Protein AF-A0A3D1QW42-F1 (afdb_monomer_lite)

Structure (mmCIF, N/CA/C/O backbone):
data_AF-A0A3D1QW42-F1
#
_entry.id   AF-A0A3D1QW42-F1
#
loop_
_atom_site.group_PDB
_atom_site.id
_atom_site.type_symbol
_atom_site.label_atom_id
_atom_site.label_alt_id
_atom_site.label_comp_id
_atom_site.label_asym_id
_atom_site.label_entity_id
_atom_site.label_seq_id
_atom_site.pdbx_PDB_ins_code
_atom_site.Cartn_x
_atom_site.Cartn_y
_atom_site.Cartn_z
_atom_site.occupancy
_atom_site.B_iso_or_equiv
_atom_site.auth_seq_id
_atom_site.auth_comp_id
_atom_site.auth_asym_id
_atom_site.auth_atom_id
_atom_site.pdbx_PDB_model_num
ATOM 1 N N . MET A 1 1 ? 11.376 -58.873 19.906 1.00 50.62 1 MET A N 1
ATOM 2 C CA . MET A 1 1 ? 9.939 -58.857 19.554 1.00 50.62 1 MET A CA 1
ATOM 3 C C . MET A 1 1 ? 9.808 -59.113 18.056 1.00 50.62 1 MET A C 1
ATOM 5 O O . MET A 1 1 ? 10.245 -58.287 17.266 1.00 50.62 1 MET A O 1
ATOM 9 N N . LYS A 1 2 ? 9.341 -60.305 17.655 1.00 54.34 2 LYS A N 1
ATOM 10 C CA . LYS A 1 2 ? 9.127 -60.665 16.241 1.00 54.34 2 LYS A CA 1
ATOM 11 C C . LYS A 1 2 ? 7.813 -60.028 15.786 1.00 54.34 2 LYS A C 1
ATOM 13 O O . LYS A 1 2 ? 6.767 -60.356 16.330 1.00 54.34 2 LYS A O 1
ATOM 18 N N . ASN A 1 3 ? 7.885 -59.105 14.828 1.00 58.62 3 ASN A N 1
ATOM 19 C CA . ASN A 1 3 ? 6.705 -58.445 14.271 1.00 58.62 3 ASN A CA 1
ATOM 20 C C . ASN A 1 3 ? 5.789 -59.489 13.602 1.00 58.62 3 ASN A C 1
ATOM 22 O O . ASN A 1 3 ? 6.273 -60.182 12.701 1.00 58.62 3 ASN A O 1
ATOM 26 N N . PRO A 1 4 ? 4.506 -59.610 13.995 1.00 63.72 4 PRO A N 1
ATOM 27 C CA . PRO A 1 4 ? 3.599 -60.583 13.398 1.00 63.72 4 PRO A CA 1
ATOM 28 C C . PRO A 1 4 ? 3.429 -60.332 11.882 1.00 63.72 4 PRO A C 1
ATOM 30 O O . PRO A 1 4 ? 3.390 -59.173 11.441 1.00 63.72 4 PRO A O 1
ATOM 33 N N . PRO A 1 5 ? 3.382 -61.400 11.057 1.00 61.62 5 PRO A N 1
ATOM 34 C CA . PRO A 1 5 ? 3.431 -61.331 9.589 1.00 61.62 5 PRO A CA 1
ATOM 35 C C . PRO A 1 5 ? 2.201 -60.668 8.948 1.00 61.62 5 PRO A C 1
ATOM 37 O O . PRO A 1 5 ? 2.247 -60.292 7.777 1.00 61.62 5 PRO A O 1
ATOM 40 N N . GLU A 1 6 ? 1.143 -60.456 9.725 1.00 65.12 6 GLU A N 1
ATOM 41 C CA . GLU A 1 6 ? -0.164 -59.947 9.296 1.00 65.12 6 GLU A CA 1
ATOM 42 C C . GLU A 1 6 ? -0.144 -58.448 8.928 1.00 65.12 6 GLU A C 1
ATOM 44 O O . GLU A 1 6 ? -0.983 -57.976 8.169 1.00 65.12 6 GLU A O 1
ATOM 49 N N . TYR A 1 7 ? 0.882 -57.698 9.356 1.00 60.97 7 TYR A N 1
ATOM 50 C CA . TYR A 1 7 ? 1.047 -56.264 9.046 1.00 60.97 7 TYR A CA 1
ATOM 51 C C . TYR A 1 7 ? 1.917 -55.976 7.809 1.00 60.97 7 TYR A C 1
ATOM 53 O O . TYR A 1 7 ? 2.334 -54.835 7.584 1.00 60.97 7 TYR A O 1
ATOM 61 N N . ARG A 1 8 ? 2.284 -56.999 7.029 1.00 63.72 8 ARG A N 1
ATOM 62 C CA . ARG A 1 8 ? 3.043 -56.832 5.777 1.00 63.72 8 ARG A CA 1
ATOM 63 C C . ARG A 1 8 ? 2.295 -56.040 4.690 1.00 63.72 8 ARG A C 1
ATOM 65 O O . ARG A 1 8 ? 2.917 -55.123 4.153 1.00 63.72 8 ARG A O 1
ATOM 72 N N . PRO A 1 9 ? 1.004 -56.299 4.389 1.00 69.50 9 PRO A N 1
ATOM 73 C CA . PRO A 1 9 ? 0.298 -55.541 3.353 1.00 69.50 9 PRO A CA 1
ATOM 74 C C . PRO A 1 9 ? 0.079 -54.078 3.758 1.00 69.50 9 PRO A C 1
ATOM 76 O O . PRO A 1 9 ? 0.237 -53.183 2.934 1.00 69.50 9 PRO A O 1
ATOM 79 N N . PHE A 1 10 ? -0.179 -53.815 5.045 1.00 73.44 10 PHE A N 1
ATOM 80 C CA . PHE A 1 10 ? -0.366 -52.453 5.554 1.00 73.44 10 PHE A CA 1
ATOM 81 C C . PHE A 1 10 ? 0.912 -51.607 5.447 1.00 73.44 10 PHE A C 1
ATOM 83 O O . PHE A 1 10 ? 0.870 -50.447 5.044 1.00 73.44 10 PHE A O 1
ATOM 90 N N . ARG A 1 11 ? 2.078 -52.203 5.731 1.00 75.88 11 ARG A N 1
ATOM 91 C CA . ARG A 1 11 ? 3.373 -51.530 5.546 1.00 75.88 11 ARG A CA 1
ATOM 92 C C . ARG A 1 11 ? 3.666 -51.236 4.077 1.00 75.88 11 ARG A C 1
ATOM 94 O O . ARG A 1 11 ? 4.163 -50.157 3.780 1.00 75.88 11 ARG A O 1
ATOM 101 N N . LEU A 1 12 ? 3.336 -52.154 3.169 1.00 78.62 12 LEU A N 1
ATOM 102 C CA . LEU A 1 12 ? 3.479 -51.940 1.725 1.00 78.62 12 LEU A CA 1
ATOM 103 C C . LEU A 1 12 ? 2.597 -50.789 1.224 1.00 78.62 12 LEU A C 1
ATOM 105 O O . LEU A 1 12 ? 3.085 -49.943 0.481 1.00 78.62 12 LEU A O 1
ATOM 109 N N . ALA A 1 13 ? 1.345 -50.713 1.680 1.00 81.31 13 ALA A N 1
ATOM 110 C CA . ALA A 1 13 ? 0.440 -49.618 1.334 1.00 81.31 13 ALA A CA 1
ATOM 111 C C . ALA A 1 13 ? 0.954 -48.260 1.844 1.00 81.31 13 ALA A C 1
ATOM 113 O O . ALA A 1 13 ? 0.949 -47.277 1.105 1.00 81.31 13 ALA A O 1
ATOM 114 N N . LEU A 1 14 ? 1.466 -48.216 3.078 1.00 84.62 14 LEU A N 1
ATOM 115 C CA . LEU A 1 14 ? 2.038 -47.000 3.658 1.00 84.62 14 LEU A CA 1
ATOM 116 C C . LEU A 1 14 ? 3.288 -46.532 2.893 1.00 84.62 14 LEU A C 1
ATOM 118 O O . LEU A 1 14 ? 3.425 -45.345 2.606 1.00 84.62 14 LEU A O 1
ATOM 122 N N . TRP A 1 15 ? 4.174 -47.460 2.515 1.00 86.19 15 TRP A N 1
ATOM 123 C CA . TRP A 1 15 ? 5.351 -47.149 1.699 1.00 86.19 15 TRP A CA 1
ATOM 124 C C . TRP A 1 15 ? 4.976 -46.679 0.296 1.00 86.19 15 TRP A C 1
ATOM 126 O O . TRP A 1 15 ? 5.555 -45.709 -0.184 1.00 86.19 15 TRP A O 1
ATOM 136 N N . ALA A 1 16 ? 3.989 -47.309 -0.344 1.00 86.25 16 ALA A N 1
ATOM 137 C CA . ALA A 1 16 ? 3.500 -46.877 -1.650 1.00 86.25 16 ALA A CA 1
ATOM 138 C C . ALA A 1 16 ? 2.954 -45.441 -1.594 1.00 86.25 16 ALA A C 1
ATOM 140 O O . ALA A 1 16 ? 3.283 -44.619 -2.448 1.00 86.25 16 ALA A O 1
ATOM 141 N N . LEU A 1 17 ? 2.193 -45.113 -0.545 1.00 88.06 17 LEU A N 1
ATOM 142 C CA . LEU A 1 17 ? 1.643 -43.776 -0.347 1.00 88.06 17 LEU A CA 1
ATOM 143 C C . LEU A 1 17 ? 2.748 -42.744 -0.078 1.00 88.06 17 LEU A C 1
ATOM 145 O O . LEU A 1 17 ? 2.769 -41.690 -0.711 1.00 88.06 17 LEU A O 1
ATOM 149 N N . TYR A 1 18 ? 3.722 -43.077 0.773 1.00 88.06 18 TYR A N 1
ATOM 150 C CA . TYR A 1 18 ? 4.872 -42.217 1.057 1.00 88.06 18 TYR A CA 1
ATOM 151 C C . TYR A 1 18 ? 5.713 -41.932 -0.194 1.00 88.06 18 TYR A C 1
ATOM 153 O O . TYR A 1 18 ? 6.024 -40.777 -0.481 1.00 88.06 18 TYR A O 1
ATOM 161 N N . ILE A 1 19 ? 6.035 -42.967 -0.977 1.00 89.44 19 ILE A N 1
ATOM 162 C CA . ILE A 1 19 ? 6.797 -42.825 -2.224 1.00 89.44 19 ILE A CA 1
ATOM 163 C C . ILE A 1 19 ? 6.010 -41.983 -3.234 1.00 89.44 19 ILE A C 1
ATOM 165 O O . ILE A 1 19 ? 6.587 -41.104 -3.868 1.00 89.44 19 ILE A O 1
ATOM 169 N N . SER A 1 20 ? 4.696 -42.193 -3.351 1.00 88.06 20 SER A N 1
ATOM 170 C CA . SER A 1 20 ? 3.857 -41.410 -4.265 1.00 88.06 20 SER A CA 1
ATOM 171 C C . SER A 1 20 ? 3.818 -39.922 -3.896 1.00 88.06 20 SER A C 1
ATOM 173 O O . SER A 1 20 ? 3.983 -39.070 -4.768 1.00 88.06 20 SER A O 1
ATOM 175 N N . ALA A 1 21 ? 3.701 -39.599 -2.604 1.00 89.25 21 ALA A N 1
ATOM 176 C CA . ALA A 1 21 ? 3.720 -38.225 -2.115 1.00 89.25 21 ALA A CA 1
ATOM 177 C C . ALA A 1 21 ? 5.095 -37.574 -2.320 1.00 89.25 21 ALA A C 1
ATOM 179 O O . ALA A 1 21 ? 5.180 -36.438 -2.782 1.00 89.25 21 ALA A O 1
ATOM 180 N N . ALA A 1 22 ? 6.177 -38.307 -2.042 1.00 89.00 22 ALA A N 1
ATOM 181 C CA . ALA A 1 22 ? 7.534 -37.823 -2.266 1.00 89.00 22 ALA A CA 1
ATOM 182 C C . ALA A 1 22 ? 7.794 -37.535 -3.753 1.00 89.00 22 ALA A C 1
ATOM 184 O O . ALA A 1 22 ? 8.305 -36.469 -4.089 1.00 89.00 22 ALA A O 1
ATOM 185 N N . LEU A 1 23 ? 7.384 -38.436 -4.653 1.00 89.81 23 LEU A N 1
ATOM 186 C CA . LEU A 1 23 ? 7.508 -38.234 -6.098 1.00 89.81 23 LEU A CA 1
ATOM 187 C C . LEU A 1 23 ? 6.666 -37.053 -6.585 1.00 89.81 23 LEU A C 1
ATOM 189 O O . LEU A 1 23 ? 7.135 -36.286 -7.422 1.00 89.81 23 LEU A O 1
ATOM 193 N N . PHE A 1 24 ? 5.464 -36.862 -6.040 1.00 87.88 24 PHE A N 1
ATOM 194 C CA . PHE A 1 24 ? 4.614 -35.723 -6.378 1.00 87.88 24 PHE A CA 1
ATOM 195 C C . PHE A 1 24 ? 5.241 -34.387 -5.957 1.00 87.88 24 PHE A C 1
ATOM 197 O O . PHE A 1 24 ? 5.240 -33.432 -6.735 1.00 87.88 24 PHE A O 1
ATOM 204 N N . ILE A 1 25 ? 5.833 -34.319 -4.761 1.00 84.06 25 ILE A N 1
ATOM 205 C CA . ILE A 1 25 ? 6.545 -33.126 -4.277 1.00 84.06 25 ILE A CA 1
ATOM 206 C C . ILE A 1 25 ? 7.784 -32.858 -5.139 1.00 84.06 25 ILE A C 1
ATOM 208 O O . ILE A 1 25 ? 8.005 -31.731 -5.573 1.00 84.06 25 ILE A O 1
ATOM 212 N N . VAL A 1 26 ? 8.576 -33.885 -5.452 1.00 86.12 26 VAL A N 1
ATOM 213 C CA . VAL A 1 26 ? 9.762 -33.726 -6.308 1.00 86.12 26 VAL A CA 1
ATOM 214 C C . VAL A 1 26 ? 9.368 -33.281 -7.718 1.00 86.12 26 VAL A C 1
ATOM 216 O O . VAL A 1 26 ? 9.994 -32.377 -8.264 1.00 86.12 26 VAL A O 1
ATOM 219 N N . ALA A 1 27 ? 8.305 -33.847 -8.292 1.00 83.38 27 ALA A N 1
ATOM 220 C CA . ALA A 1 27 ? 7.812 -33.466 -9.612 1.00 83.38 27 ALA A CA 1
ATOM 221 C C . ALA A 1 27 ? 7.284 -32.026 -9.636 1.00 83.38 27 ALA A C 1
ATOM 223 O O . ALA A 1 27 ? 7.616 -31.269 -10.543 1.00 83.38 27 ALA A O 1
ATOM 224 N N . THR A 1 28 ? 6.511 -31.612 -8.628 1.00 77.75 28 THR A N 1
ATOM 225 C CA . THR A 1 28 ? 6.001 -30.234 -8.536 1.00 77.75 28 THR A CA 1
ATOM 226 C C . THR A 1 28 ? 7.128 -29.221 -8.341 1.00 77.75 28 THR A C 1
ATOM 228 O O . THR A 1 28 ? 7.124 -28.180 -8.996 1.00 77.75 28 THR A O 1
ATOM 231 N N . LEU A 1 29 ? 8.138 -29.533 -7.524 1.00 78.56 29 LEU A N 1
ATOM 232 C CA . LEU A 1 29 ? 9.331 -28.693 -7.376 1.00 78.56 29 LEU A CA 1
ATOM 233 C C . LEU A 1 29 ? 10.174 -28.645 -8.657 1.00 78.56 29 LEU A C 1
ATOM 235 O O . LEU A 1 29 ? 10.665 -27.575 -9.007 1.00 78.56 29 LEU A O 1
ATOM 239 N N . ALA A 1 30 ? 10.315 -29.760 -9.378 1.00 76.88 30 ALA A N 1
ATOM 240 C CA . ALA A 1 30 ? 11.044 -29.806 -10.642 1.00 76.88 30 ALA A CA 1
ATOM 241 C C . ALA A 1 30 ? 10.330 -29.014 -11.744 1.00 76.88 30 ALA A C 1
ATOM 243 O O . ALA A 1 30 ? 10.981 -28.258 -12.455 1.00 76.88 30 ALA A O 1
ATOM 244 N N . VAL A 1 31 ? 9.002 -29.129 -11.860 1.00 74.25 31 VAL A N 1
ATOM 245 C CA . VAL A 1 31 ? 8.208 -28.366 -12.835 1.00 74.25 31 VAL A CA 1
ATOM 246 C C . VAL A 1 31 ? 8.244 -26.878 -12.500 1.00 74.25 31 VAL A C 1
ATOM 248 O O . VAL A 1 31 ? 8.615 -26.081 -13.356 1.00 74.25 31 VAL A O 1
ATOM 251 N N . ASN A 1 32 ? 7.956 -26.489 -11.254 1.00 68.62 32 ASN A N 1
ATOM 252 C CA . ASN A 1 32 ? 7.995 -25.080 -10.853 1.00 68.62 32 ASN A CA 1
ATOM 253 C C . ASN A 1 32 ? 9.408 -24.496 -10.973 1.00 68.62 32 ASN A C 1
ATOM 255 O O . ASN A 1 32 ? 9.580 -23.404 -11.505 1.00 68.62 32 ASN A O 1
ATOM 259 N N . GLY A 1 33 ? 10.430 -25.241 -10.542 1.00 65.44 33 GLY A N 1
ATOM 260 C CA . GLY A 1 33 ? 11.831 -24.852 -10.676 1.00 65.44 33 GLY A CA 1
ATOM 261 C C . GLY A 1 33 ? 12.265 -24.721 -12.134 1.00 65.44 33 GLY A C 1
ATOM 262 O O . GLY A 1 33 ? 12.956 -23.768 -12.474 1.00 65.44 33 GLY A O 1
ATOM 263 N N . PHE A 1 34 ? 11.814 -25.619 -13.011 1.00 65.62 34 PHE A N 1
ATOM 264 C CA . PHE A 1 34 ? 12.084 -25.551 -14.445 1.00 65.62 34 PHE A CA 1
ATOM 265 C C . PHE A 1 34 ? 11.372 -24.373 -15.117 1.00 65.62 34 PHE A C 1
ATOM 267 O O . PHE A 1 34 ? 11.990 -23.696 -15.932 1.00 65.62 34 PHE A O 1
ATOM 274 N N . PHE A 1 35 ? 10.121 -24.072 -14.759 1.00 60.47 35 PHE A N 1
ATOM 275 C CA . PHE A 1 35 ? 9.410 -22.890 -15.260 1.00 60.47 35 PHE A CA 1
ATOM 276 C C . PHE A 1 35 ? 10.105 -21.589 -14.827 1.00 60.47 35 PHE A C 1
ATOM 278 O O . PHE A 1 35 ? 10.432 -20.764 -15.677 1.00 60.47 35 PHE A O 1
ATOM 285 N N . LEU A 1 36 ? 10.459 -21.464 -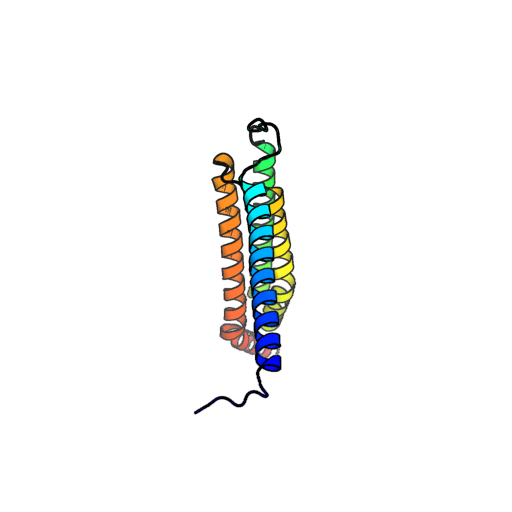13.543 1.00 59.72 36 LEU A N 1
ATOM 286 C CA . LEU A 1 36 ? 11.229 -20.331 -13.009 1.00 59.72 36 LEU A CA 1
ATOM 287 C C . LEU A 1 36 ? 12.633 -20.215 -13.628 1.00 59.72 36 LEU A C 1
ATOM 289 O O . LEU A 1 36 ? 13.130 -19.112 -13.860 1.00 59.72 36 LEU A O 1
ATOM 293 N N . ALA A 1 37 ? 13.294 -21.341 -13.902 1.00 57.94 37 ALA A N 1
ATOM 294 C CA . ALA A 1 37 ? 14.607 -21.366 -14.540 1.00 57.94 37 ALA A CA 1
ATOM 295 C C . ALA A 1 37 ? 14.524 -21.033 -16.037 1.00 57.94 37 ALA A C 1
ATOM 297 O O . ALA A 1 37 ? 15.407 -20.356 -16.555 1.00 57.94 37 ALA A O 1
ATOM 298 N N . ARG A 1 38 ? 13.458 -21.448 -16.728 1.00 57.94 38 ARG A N 1
ATOM 299 C CA . ARG A 1 38 ? 13.201 -21.107 -18.133 1.00 57.94 38 ARG A CA 1
ATOM 300 C C . ARG A 1 38 ? 12.896 -19.619 -18.301 1.00 57.94 38 ARG A C 1
ATOM 302 O O . ARG A 1 38 ? 13.417 -19.010 -19.230 1.00 57.94 38 ARG A O 1
ATOM 309 N N . GLU A 1 39 ? 12.135 -19.030 -17.380 1.00 56.91 39 GLU A N 1
ATOM 310 C CA . GLU A 1 39 ? 11.908 -17.580 -17.323 1.00 56.91 39 GLU A CA 1
ATOM 311 C C . GLU A 1 39 ? 13.204 -16.806 -17.046 1.00 56.91 39 GLU A C 1
ATOM 313 O O . GLU A 1 39 ? 13.438 -15.767 -17.659 1.00 56.91 39 GLU A O 1
ATOM 318 N N . ARG A 1 40 ? 14.096 -17.331 -16.191 1.00 55.91 40 ARG A N 1
ATOM 319 C CA . ARG A 1 40 ? 15.409 -16.713 -15.930 1.00 55.91 40 ARG A CA 1
ATOM 320 C C . ARG A 1 40 ? 16.431 -16.883 -17.050 1.00 55.91 40 ARG A C 1
ATOM 322 O O . ARG A 1 40 ? 17.272 -16.007 -17.217 1.00 55.91 40 ARG A O 1
ATOM 329 N N . MET A 1 41 ? 16.421 -18.008 -17.762 1.00 50.28 41 MET A N 1
ATOM 330 C CA . MET A 1 41 ? 17.457 -18.331 -18.750 1.00 50.28 41 MET A CA 1
ATOM 331 C C . MET A 1 41 ? 17.120 -17.879 -20.172 1.00 50.28 41 MET A C 1
ATOM 333 O O . MET A 1 41 ? 17.961 -18.049 -21.048 1.00 50.28 41 MET A O 1
ATOM 337 N N . GLY A 1 42 ? 15.935 -17.307 -20.429 1.00 50.22 42 GLY A N 1
ATOM 338 C CA . GLY A 1 42 ? 15.628 -16.683 -21.724 1.00 50.22 42 GLY A CA 1
ATOM 339 C C . GLY A 1 42 ? 15.841 -17.606 -22.932 1.00 50.22 42 GLY A C 1
ATOM 340 O O . GLY A 1 42 ? 16.114 -17.135 -24.033 1.00 50.22 42 GLY A O 1
ATOM 341 N N . VAL A 1 43 ? 15.757 -18.929 -22.749 1.00 51.81 43 VAL A N 1
ATOM 342 C CA . VAL A 1 43 ? 16.011 -19.898 -23.821 1.00 51.81 43 VAL A CA 1
ATOM 343 C C . VAL A 1 43 ? 14.747 -20.018 -24.663 1.00 51.81 43 VAL A C 1
ATOM 345 O O . VAL A 1 43 ? 13.883 -20.862 -24.412 1.00 51.81 43 VAL A O 1
ATOM 348 N N . GLY A 1 44 ? 14.613 -19.120 -25.637 1.00 44.78 44 GLY A N 1
ATOM 349 C CA . GLY A 1 44 ? 13.545 -19.180 -26.634 1.00 44.78 44 GLY A CA 1
ATOM 350 C C . GLY A 1 44 ? 13.175 -17.870 -27.326 1.00 44.78 44 GLY A C 1
ATOM 351 O O . GLY A 1 44 ? 12.234 -17.881 -28.110 1.00 44.78 44 GLY A O 1
ATOM 352 N N . GLY A 1 45 ? 13.872 -16.767 -27.061 1.00 40.88 45 GLY A N 1
ATOM 353 C CA . GLY A 1 45 ? 13.707 -15.528 -27.812 1.00 40.88 45 GLY A CA 1
ATOM 354 C C . GLY A 1 45 ? 15.060 -15.055 -28.306 1.00 40.88 45 GLY A C 1
ATOM 355 O O . GLY A 1 45 ? 16.010 -15.006 -27.530 1.00 40.88 45 GLY A O 1
ATOM 356 N N . GLU A 1 46 ? 15.131 -14.746 -29.596 1.00 39.31 46 GLU A N 1
ATOM 357 C CA . GLU A 1 46 ? 16.088 -13.831 -30.225 1.00 39.31 46 GLU A CA 1
ATOM 358 C C . GLU A 1 46 ? 16.613 -12.780 -29.229 1.00 39.31 46 GLU A C 1
ATOM 360 O O . GLU A 1 46 ? 15.821 -12.337 -28.392 1.00 39.31 46 GLU A O 1
ATOM 365 N N . PRO A 1 47 ? 17.898 -12.367 -29.272 1.00 40.41 47 PRO A N 1
ATOM 366 C CA . PRO A 1 47 ? 18.386 -11.319 -28.389 1.00 40.41 47 PRO A CA 1
ATOM 367 C C . PRO A 1 47 ? 17.533 -10.080 -28.640 1.00 40.41 47 PRO A C 1
ATOM 369 O O . PRO A 1 47 ? 17.736 -9.371 -29.625 1.00 40.41 47 PRO A O 1
ATOM 372 N N . ALA A 1 48 ? 16.545 -9.852 -27.770 1.00 46.06 48 ALA A N 1
ATOM 373 C CA . ALA A 1 48 ? 15.829 -8.605 -27.732 1.00 46.06 48 ALA A CA 1
ATOM 374 C C . ALA A 1 48 ? 16.936 -7.581 -27.559 1.00 46.06 48 ALA A C 1
ATOM 376 O O . ALA A 1 48 ? 17.664 -7.602 -26.559 1.00 46.06 48 ALA A O 1
ATOM 377 N N . ALA A 1 49 ? 17.121 -6.770 -28.602 1.00 42.91 49 ALA A N 1
ATOM 378 C CA . ALA A 1 49 ? 17.884 -5.550 -28.518 1.00 42.91 49 ALA A CA 1
ATOM 379 C C . ALA A 1 49 ? 17.576 -4.951 -27.150 1.00 42.91 49 ALA A C 1
ATOM 381 O O . ALA A 1 49 ? 16.416 -4.960 -26.735 1.00 42.91 49 ALA A O 1
ATOM 382 N N . VAL A 1 50 ? 18.610 -4.536 -26.420 1.00 48.84 50 VAL A N 1
ATOM 383 C CA . VAL A 1 50 ? 18.439 -3.760 -25.195 1.00 48.84 50 VAL A CA 1
ATOM 384 C C . VAL A 1 50 ? 17.615 -2.547 -25.616 1.00 48.84 50 VAL A C 1
ATOM 386 O O . VAL A 1 50 ? 18.168 -1.578 -26.132 1.00 48.84 50 VAL A O 1
ATOM 389 N N . GLU A 1 51 ? 16.288 -2.665 -25.541 1.00 49.78 51 GLU A N 1
ATOM 390 C CA . GLU A 1 51 ? 15.366 -1.612 -25.913 1.00 49.78 51 GLU A CA 1
ATOM 391 C C . GLU A 1 51 ? 15.751 -0.485 -24.981 1.00 49.78 51 GLU A C 1
ATOM 393 O O . GLU A 1 51 ? 15.726 -0.645 -23.755 1.00 49.78 51 GLU A O 1
ATOM 398 N N . ALA A 1 52 ? 16.243 0.603 -25.572 1.00 55.16 52 ALA A N 1
ATOM 399 C CA . ALA A 1 52 ? 16.538 1.815 -24.846 1.00 55.16 52 ALA A CA 1
ATOM 400 C C . ALA A 1 52 ? 15.301 2.103 -24.002 1.00 55.16 52 ALA A C 1
ATOM 402 O O . ALA A 1 52 ? 14.221 2.335 -24.541 1.00 55.16 52 ALA A O 1
ATOM 403 N N . VAL A 1 53 ? 15.451 1.950 -22.688 1.00 60.62 53 VAL A N 1
ATOM 404 C CA . VAL A 1 53 ? 14.347 2.077 -21.749 1.00 60.62 53 VAL A CA 1
ATOM 405 C C . VAL A 1 53 ? 13.764 3.459 -21.979 1.00 60.62 53 VAL A C 1
ATOM 407 O O . VAL A 1 53 ? 14.453 4.457 -21.761 1.00 60.62 53 VAL A O 1
ATOM 410 N N . ASP A 1 54 ? 12.539 3.505 -22.493 1.00 72.06 54 ASP A N 1
ATOM 411 C CA . ASP A 1 54 ? 11.924 4.755 -22.906 1.00 72.06 54 ASP A CA 1
ATOM 412 C C . ASP A 1 54 ? 11.791 5.670 -21.683 1.00 72.06 54 ASP A C 1
ATOM 414 O O . ASP A 1 54 ? 11.094 5.363 -20.709 1.00 72.06 54 ASP A O 1
ATOM 418 N N . ALA A 1 55 ? 12.499 6.798 -21.717 1.00 74.94 55 ALA A N 1
ATOM 419 C CA . ALA A 1 55 ? 12.479 7.779 -20.644 1.00 74.94 55 ALA A CA 1
ATOM 420 C C . ALA A 1 55 ? 11.054 8.310 -20.396 1.00 74.94 55 ALA A C 1
ATOM 422 O O . ALA A 1 55 ? 10.709 8.626 -19.253 1.00 74.94 55 ALA A O 1
ATOM 423 N N . ALA A 1 56 ? 10.206 8.357 -21.432 1.00 79.75 56 ALA A N 1
ATOM 424 C CA . ALA A 1 56 ? 8.800 8.722 -21.290 1.00 79.75 56 ALA A CA 1
ATOM 425 C C . ALA A 1 56 ? 8.021 7.672 -20.480 1.00 79.75 56 ALA A C 1
ATOM 427 O O . ALA A 1 56 ? 7.280 8.038 -19.565 1.00 79.75 56 ALA A O 1
ATOM 428 N N . ALA A 1 57 ? 8.249 6.378 -20.729 1.00 81.50 57 ALA A N 1
ATOM 429 C CA . ALA A 1 57 ? 7.641 5.292 -19.960 1.00 81.50 57 ALA A CA 1
ATOM 430 C C . ALA A 1 57 ? 8.084 5.301 -18.484 1.00 81.50 57 ALA A C 1
ATOM 432 O O . ALA A 1 57 ? 7.256 5.151 -17.584 1.00 81.50 57 ALA A O 1
ATOM 433 N N . LEU A 1 58 ? 9.370 5.555 -18.210 1.00 82.00 58 LEU A N 1
ATOM 434 C CA . LEU A 1 58 ? 9.868 5.700 -16.835 1.00 82.00 58 LEU A CA 1
ATOM 435 C C . LEU A 1 58 ? 9.245 6.901 -16.114 1.00 82.00 58 LEU A C 1
ATOM 437 O O . LEU A 1 58 ? 8.881 6.805 -14.940 1.00 82.00 58 LEU A O 1
ATOM 441 N N . THR A 1 59 ? 9.090 8.022 -16.817 1.00 86.00 59 THR A N 1
ATOM 442 C CA . THR A 1 59 ? 8.465 9.230 -16.263 1.00 86.00 59 THR A CA 1
ATOM 443 C C . THR A 1 59 ? 6.992 8.986 -15.936 1.00 86.00 59 THR A C 1
ATOM 445 O O . THR A 1 59 ? 6.533 9.375 -14.862 1.00 86.00 59 THR A O 1
ATOM 448 N N . ALA A 1 60 ? 6.267 8.278 -16.807 1.00 88.88 60 ALA A N 1
ATOM 449 C CA . ALA A 1 60 ? 4.883 7.882 -16.558 1.00 88.88 60 ALA A CA 1
ATOM 450 C C . ALA A 1 60 ? 4.762 6.985 -15.312 1.00 88.88 60 ALA A C 1
ATOM 452 O O . ALA A 1 60 ? 3.951 7.266 -14.430 1.00 88.88 60 ALA A O 1
ATOM 453 N N . CYS A 1 61 ? 5.633 5.978 -15.180 1.00 90.31 61 CYS A N 1
ATOM 454 C CA . CYS A 1 61 ? 5.695 5.115 -13.997 1.00 90.31 61 CYS A CA 1
ATOM 455 C C . CYS A 1 61 ? 5.940 5.903 -12.702 1.00 90.31 61 CYS A C 1
ATOM 457 O O . CYS A 1 61 ? 5.286 5.656 -11.689 1.00 90.31 61 CYS A O 1
ATOM 459 N N . MET A 1 62 ? 6.854 6.879 -12.723 1.00 92.06 62 MET A N 1
ATOM 460 C CA . MET A 1 62 ? 7.086 7.750 -11.569 1.00 92.06 62 MET A CA 1
ATOM 461 C C . MET A 1 62 ? 5.847 8.596 -11.235 1.00 92.06 62 MET A C 1
ATOM 463 O O . MET A 1 62 ? 5.498 8.731 -10.063 1.00 92.06 62 MET A O 1
ATOM 467 N N . GLY A 1 63 ? 5.155 9.127 -12.247 1.00 91.88 63 GLY A N 1
ATOM 468 C CA . GLY A 1 63 ? 3.910 9.876 -12.065 1.00 91.88 63 GLY A CA 1
ATOM 469 C C . GLY A 1 63 ? 2.816 9.047 -11.385 1.00 91.88 63 GLY A C 1
ATOM 470 O O . GLY A 1 63 ? 2.185 9.516 -10.439 1.00 91.88 63 GLY A O 1
ATOM 471 N N . GLU A 1 64 ? 2.640 7.787 -11.787 1.00 94.06 64 GLU A N 1
ATOM 472 C CA . GLU A 1 64 ? 1.682 6.878 -11.141 1.00 94.06 64 GLU A CA 1
ATOM 473 C C . GLU A 1 64 ? 2.023 6.625 -9.662 1.00 94.06 64 GLU A C 1
ATOM 475 O O . GLU A 1 64 ? 1.134 6.645 -8.805 1.00 94.06 64 GLU A O 1
ATOM 480 N N . LEU A 1 65 ? 3.308 6.451 -9.329 1.00 95.44 65 LEU A N 1
ATOM 481 C CA . LEU A 1 65 ? 3.748 6.306 -7.936 1.00 95.44 65 LEU A CA 1
ATOM 482 C C . LEU A 1 65 ? 3.494 7.576 -7.111 1.00 95.44 65 LEU A C 1
ATOM 484 O O . LEU A 1 65 ? 3.103 7.479 -5.947 1.00 95.44 65 LEU A O 1
ATOM 488 N N . GLN A 1 66 ? 3.677 8.763 -7.699 1.00 96.50 66 GLN A N 1
ATOM 489 C CA . GLN A 1 66 ? 3.385 10.036 -7.033 1.00 96.50 66 GLN A CA 1
ATOM 490 C C . GLN A 1 66 ? 1.896 10.185 -6.712 1.00 96.50 66 GLN A C 1
ATOM 492 O O . GLN A 1 66 ? 1.554 10.610 -5.607 1.00 96.50 66 GLN A O 1
ATOM 497 N N . VAL A 1 67 ? 1.014 9.788 -7.635 1.00 97.31 67 VAL A N 1
ATOM 498 C CA . VAL A 1 67 ? -0.437 9.773 -7.400 1.00 97.31 67 VAL A CA 1
ATOM 499 C C . VAL A 1 67 ? -0.782 8.819 -6.258 1.00 97.31 67 VAL A C 1
ATOM 501 O O . VAL A 1 67 ? -1.454 9.221 -5.309 1.00 97.31 67 VAL A O 1
ATOM 504 N N . LEU A 1 68 ? -0.256 7.589 -6.277 1.00 97.56 68 LEU A N 1
ATOM 505 C CA . LEU A 1 68 ? -0.495 6.619 -5.201 1.00 97.56 68 LEU A CA 1
ATOM 506 C C . LEU A 1 68 ? 0.015 7.104 -3.840 1.00 97.56 68 LEU A C 1
ATOM 508 O O . LEU A 1 68 ? -0.628 6.846 -2.822 1.00 97.56 68 LEU A O 1
ATOM 512 N N . HIS A 1 69 ? 1.146 7.807 -3.807 1.00 97.75 69 HIS A N 1
ATOM 513 C CA . HIS A 1 69 ? 1.667 8.428 -2.592 1.00 97.75 69 HIS A CA 1
ATOM 514 C C . HIS A 1 69 ? 0.755 9.549 -2.074 1.00 97.75 69 HIS A C 1
ATOM 516 O O . HIS A 1 69 ? 0.461 9.595 -0.879 1.00 97.75 69 HIS A O 1
ATOM 522 N N . ALA A 1 70 ? 0.275 10.429 -2.956 1.00 97.94 70 ALA A N 1
ATOM 523 C CA . ALA A 1 70 ? -0.656 11.490 -2.582 1.00 97.94 70 ALA A CA 1
ATOM 524 C C . ALA A 1 70 ? -1.970 10.918 -2.026 1.00 97.94 70 ALA A C 1
ATOM 526 O O . ALA A 1 70 ? -2.435 11.364 -0.978 1.00 97.94 70 ALA A O 1
ATOM 527 N N . GLU A 1 71 ? -2.521 9.888 -2.673 1.00 97.50 71 GLU A N 1
ATOM 528 C CA . GLU A 1 71 ? -3.705 9.174 -2.190 1.00 97.50 71 GLU A CA 1
ATOM 529 C C . GLU A 1 71 ? -3.478 8.537 -0.815 1.00 97.50 71 GLU A C 1
ATOM 531 O O . GLU A 1 71 ? -4.327 8.667 0.065 1.00 97.50 71 GLU A O 1
ATOM 536 N N . LEU A 1 72 ? -2.329 7.884 -0.609 1.00 97.44 72 LEU A N 1
ATOM 537 C CA . LEU A 1 72 ? -1.986 7.253 0.666 1.00 97.44 72 LEU A CA 1
ATOM 538 C C . LEU A 1 72 ?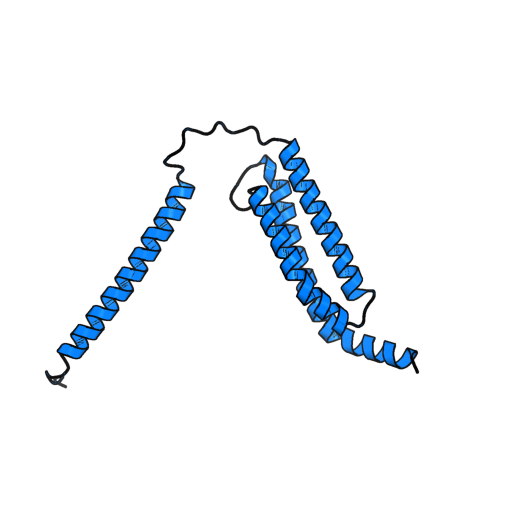 -1.958 8.270 1.812 1.00 97.44 72 LEU A C 1
ATOM 540 O O . LEU A 1 72 ? -2.538 8.028 2.871 1.00 97.44 72 LEU A O 1
ATOM 544 N N . ASN A 1 73 ? -1.319 9.419 1.589 1.00 96.56 73 ASN A N 1
ATOM 545 C CA . ASN A 1 73 ? -1.250 10.487 2.584 1.00 96.56 73 ASN A CA 1
ATOM 546 C C . ASN A 1 73 ? -2.618 11.123 2.835 1.00 96.56 73 ASN A C 1
ATOM 548 O O . ASN A 1 73 ? -2.984 11.360 3.986 1.00 96.56 73 ASN A O 1
ATOM 552 N N . ALA A 1 74 ? -3.391 11.378 1.776 1.00 95.75 74 ALA A N 1
ATOM 553 C CA . ALA A 1 74 ? -4.735 11.927 1.900 1.00 95.75 74 ALA A CA 1
ATOM 554 C C . ALA A 1 74 ? -5.637 10.996 2.720 1.00 95.75 74 ALA A C 1
ATOM 556 O O . ALA A 1 74 ? -6.304 11.454 3.649 1.00 95.75 74 ALA A O 1
ATOM 557 N N . GLN A 1 75 ? -5.598 9.692 2.438 1.00 95.44 75 GLN A N 1
ATOM 558 C CA . GLN A 1 75 ? -6.382 8.712 3.176 1.00 95.44 75 GLN A CA 1
ATOM 559 C C . GLN A 1 75 ? -5.952 8.631 4.643 1.00 95.44 75 GLN A C 1
ATOM 561 O O . GLN A 1 75 ? -6.804 8.630 5.528 1.00 95.44 75 GLN A O 1
ATOM 566 N N . MET A 1 76 ? -4.646 8.616 4.922 1.00 93.62 76 MET A N 1
ATOM 567 C CA . MET A 1 76 ? -4.154 8.557 6.301 1.00 93.62 76 MET A CA 1
ATOM 568 C C . MET A 1 76 ? -4.589 9.782 7.116 1.00 93.62 76 MET A C 1
ATOM 570 O O . MET A 1 76 ? -5.028 9.652 8.260 1.00 93.62 76 MET A O 1
ATOM 574 N N . ASN A 1 77 ? -4.531 10.970 6.510 1.00 92.25 77 ASN A N 1
ATOM 575 C CA . ASN A 1 77 ? -4.998 12.203 7.139 1.00 92.25 77 ASN A CA 1
ATOM 576 C C . ASN A 1 77 ? -6.502 12.161 7.432 1.00 92.25 77 ASN A C 1
ATOM 578 O O . ASN A 1 77 ? -6.928 12.619 8.490 1.00 92.25 77 ASN A O 1
ATOM 582 N N . GLN A 1 78 ? -7.309 11.579 6.541 1.00 90.50 78 GLN A N 1
ATOM 583 C CA . GLN A 1 78 ? -8.736 11.378 6.801 1.00 90.50 78 GLN A CA 1
ATOM 584 C C . GLN A 1 78 ? -8.962 10.404 7.963 1.00 90.50 78 GLN A C 1
ATOM 586 O O . GLN A 1 78 ? -9.727 10.719 8.879 1.00 90.50 78 GLN A O 1
ATOM 591 N N . THR A 1 79 ? -8.253 9.271 7.967 1.00 88.56 79 THR A N 1
ATOM 592 C CA . THR A 1 79 ? -8.354 8.229 8.997 1.00 88.56 79 THR A CA 1
ATOM 593 C C . THR A 1 79 ? -8.007 8.740 10.397 1.00 88.56 79 THR A C 1
ATOM 595 O O . THR A 1 79 ? -8.695 8.380 11.349 1.00 88.56 79 THR A O 1
ATOM 598 N N . LEU A 1 80 ? -6.965 9.567 10.539 1.00 85.25 80 LEU A N 1
ATOM 599 C CA . LEU A 1 80 ? -6.523 10.068 11.848 1.00 85.25 80 LEU A CA 1
ATOM 600 C C . LEU A 1 80 ? -7.153 11.406 12.253 1.00 85.25 80 LEU A C 1
ATOM 602 O O . LEU A 1 80 ? -7.302 11.670 13.442 1.00 85.25 80 LEU A O 1
ATOM 606 N N . GLY A 1 81 ? -7.461 12.273 11.287 1.00 77.44 81 GLY A N 1
ATOM 607 C CA . GLY A 1 81 ? -7.754 13.681 11.556 1.00 77.44 81 GLY A CA 1
ATOM 608 C C . GLY A 1 81 ? -9.232 14.057 11.584 1.00 77.44 81 GLY A C 1
ATOM 609 O O . GLY A 1 81 ? -9.561 15.116 12.108 1.00 77.44 81 GLY A O 1
ATOM 610 N N . SER A 1 82 ? -10.123 13.239 11.014 1.00 75.12 82 SER A N 1
ATOM 611 C CA . SER A 1 82 ? -11.503 13.678 10.729 1.00 75.12 82 SER A CA 1
ATOM 612 C C . SER A 1 82 ? -12.611 12.809 11.315 1.00 75.12 82 SER A C 1
ATOM 614 O O . SER A 1 82 ? -13.771 13.211 11.294 1.00 75.12 82 SER A O 1
ATOM 616 N N . GLN A 1 83 ? -12.285 11.623 11.830 1.00 78.25 83 GLN A N 1
ATOM 617 C CA . GLN A 1 83 ? -13.285 10.634 12.223 1.00 78.25 83 GLN A CA 1
ATOM 618 C C . GLN A 1 83 ? -13.011 10.055 13.611 1.00 78.25 83 GLN A C 1
ATOM 620 O O . GLN A 1 83 ? -11.858 10.007 14.047 1.00 78.25 83 GLN A O 1
ATOM 625 N N . PRO A 1 84 ? -14.054 9.542 14.292 1.00 83.94 84 PRO A N 1
ATOM 626 C CA . PRO A 1 84 ? -13.871 8.677 15.446 1.00 83.94 84 PRO A CA 1
ATOM 627 C C . PRO A 1 84 ? -12.918 7.530 15.108 1.00 83.94 84 PRO A C 1
ATOM 629 O O . PRO A 1 84 ? -12.999 6.934 14.030 1.00 83.94 84 PRO A O 1
ATOM 632 N N . ALA A 1 85 ? -12.029 7.199 16.041 1.00 85.44 85 ALA A N 1
ATOM 633 C CA . ALA A 1 85 ? -10.929 6.277 15.787 1.00 85.44 85 ALA A CA 1
ATOM 634 C C . ALA A 1 85 ? -11.395 4.885 15.334 1.00 85.44 85 ALA A C 1
ATOM 636 O O . ALA A 1 85 ? -10.762 4.276 14.467 1.00 85.44 85 ALA A O 1
ATOM 637 N N . ARG A 1 86 ? -12.522 4.383 15.863 1.00 85.31 86 ARG A N 1
ATOM 638 C CA . ARG A 1 86 ? -13.114 3.126 15.391 1.00 85.31 86 ARG A CA 1
ATOM 639 C C . ARG A 1 86 ? -13.533 3.193 13.922 1.00 85.31 86 ARG A C 1
ATOM 641 O O . ARG A 1 86 ? -13.262 2.247 13.183 1.00 85.31 86 ARG A O 1
ATOM 648 N N . THR A 1 87 ? -14.183 4.277 13.506 1.00 87.75 87 THR A N 1
ATOM 649 C CA . THR A 1 87 ? -14.646 4.466 12.124 1.00 87.75 87 THR A CA 1
ATOM 650 C C . THR A 1 87 ? -13.461 4.617 11.178 1.00 87.75 87 THR A C 1
ATOM 652 O O . THR A 1 87 ? -13.392 3.904 10.178 1.00 87.75 87 THR A O 1
ATOM 655 N N . GLY A 1 88 ? -12.473 5.438 11.555 1.00 89.50 88 GLY A N 1
ATOM 656 C CA . GLY A 1 88 ? -11.248 5.619 10.777 1.00 89.50 88 GLY A CA 1
ATOM 657 C C . GLY A 1 88 ? -10.492 4.305 10.557 1.00 89.50 88 GLY A C 1
ATOM 658 O O . GLY A 1 88 ? -10.041 4.037 9.443 1.00 89.50 88 GLY A O 1
ATOM 659 N N . ARG A 1 89 ? -10.409 3.441 11.583 1.00 90.25 89 ARG A N 1
ATOM 660 C CA . ARG A 1 89 ? -9.798 2.106 11.462 1.00 90.25 89 ARG A CA 1
ATOM 661 C C . ARG A 1 89 ? -10.534 1.222 10.459 1.00 90.25 89 ARG A C 1
ATOM 663 O O . ARG A 1 89 ? 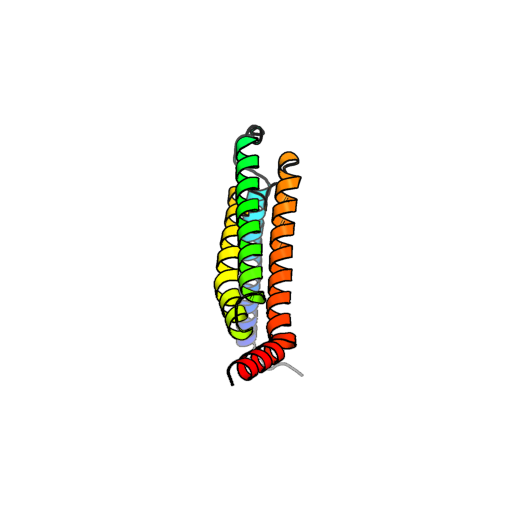-9.887 0.626 9.607 1.00 90.25 89 ARG A O 1
ATOM 670 N N . LEU A 1 90 ? -11.860 1.124 10.563 1.00 92.12 90 LEU A N 1
ATOM 671 C CA . LEU A 1 90 ? -12.654 0.286 9.658 1.00 92.12 90 LEU A CA 1
ATOM 672 C C . LEU A 1 90 ? -12.533 0.766 8.209 1.00 92.12 90 LEU A C 1
ATOM 674 O O . LEU A 1 90 ? -12.365 -0.047 7.307 1.00 92.12 90 LEU A O 1
ATOM 678 N N . GLN A 1 91 ? -12.546 2.084 7.997 1.00 92.88 91 GLN A N 1
ATOM 679 C CA . GLN A 1 91 ? -12.340 2.664 6.675 1.00 92.88 91 GLN A CA 1
ATOM 680 C C . GLN A 1 91 ? -10.944 2.341 6.121 1.00 92.88 91 GLN A C 1
ATOM 682 O O . GLN A 1 91 ? -10.811 2.005 4.947 1.00 92.88 91 GLN A O 1
ATOM 687 N N . TRP A 1 92 ? -9.903 2.411 6.959 1.00 95.00 92 TRP A N 1
ATOM 688 C CA . TRP A 1 92 ? -8.549 2.023 6.558 1.00 95.00 92 TRP A CA 1
ATOM 689 C C . TRP A 1 92 ? -8.467 0.541 6.181 1.00 95.00 92 TRP A C 1
ATOM 691 O O . TRP A 1 92 ? -7.879 0.204 5.156 1.00 95.00 92 TRP A O 1
ATOM 701 N N . GLU A 1 93 ? -9.058 -0.340 6.993 1.00 95.00 93 GLU A N 1
ATOM 702 C CA . GLU A 1 93 ? -9.071 -1.792 6.770 1.00 95.00 93 GLU A CA 1
ATOM 703 C C . GLU A 1 93 ? -9.765 -2.178 5.454 1.00 95.00 93 GLU A C 1
ATOM 705 O O . GLU A 1 93 ? -9.289 -3.082 4.769 1.00 95.00 93 GLU A O 1
ATOM 710 N N . ASP A 1 94 ? -10.831 -1.471 5.075 1.00 96.69 94 ASP A N 1
ATOM 711 C CA . ASP A 1 94 ? -11.551 -1.680 3.812 1.00 96.69 94 ASP A CA 1
ATOM 712 C C . ASP A 1 94 ? -10.778 -1.136 2.594 1.00 96.69 94 ASP A C 1
ATOM 714 O O . ASP A 1 94 ? -10.633 -1.803 1.568 1.00 96.69 94 ASP A O 1
ATOM 718 N N . TRP A 1 95 ? -10.203 0.062 2.718 1.00 96.62 95 TRP A N 1
ATOM 719 C CA . TRP A 1 95 ? -9.546 0.753 1.606 1.00 96.62 95 TRP A CA 1
ATOM 720 C C . TRP A 1 95 ? -8.128 0.236 1.296 1.00 96.62 95 TRP A C 1
ATOM 722 O O . TRP A 1 95 ? -7.727 0.120 0.130 1.00 96.62 95 TRP A O 1
ATOM 732 N N . SER A 1 96 ? -7.349 -0.088 2.334 1.00 97.00 96 SER A N 1
ATOM 733 C CA . SER A 1 96 ? -5.919 -0.428 2.246 1.00 97.00 96 SER A CA 1
ATOM 734 C C . SER A 1 96 ? -5.599 -1.579 1.270 1.00 97.00 96 SER A C 1
ATOM 736 O O . SER A 1 96 ? -4.676 -1.430 0.455 1.00 97.00 96 SER A O 1
ATOM 738 N N . PRO A 1 97 ? -6.343 -2.705 1.255 1.00 97.38 97 PRO A N 1
ATOM 739 C CA . PRO A 1 97 ? -6.094 -3.796 0.310 1.00 97.38 97 PRO A CA 1
ATOM 740 C C . PRO A 1 97 ? -6.243 -3.373 -1.158 1.00 97.38 97 PRO A C 1
ATOM 742 O O . PRO A 1 97 ? -5.449 -3.785 -2.012 1.00 97.38 97 PRO A O 1
ATOM 745 N N . GLY A 1 98 ? -7.226 -2.518 -1.456 1.00 97.31 98 GLY A N 1
ATOM 746 C CA . GLY A 1 98 ? -7.465 -2.000 -2.802 1.00 97.31 98 GLY A CA 1
ATOM 747 C C . GLY A 1 98 ? -6.325 -1.103 -3.279 1.00 97.31 98 GLY A C 1
ATOM 748 O O . GLY A 1 98 ? -5.822 -1.264 -4.393 1.00 97.31 98 GLY A O 1
ATOM 749 N N . TRP A 1 99 ? -5.845 -0.205 -2.416 1.00 97.69 99 TRP A N 1
ATOM 750 C CA . TRP A 1 99 ? -4.662 0.606 -2.709 1.00 97.69 99 TRP A CA 1
ATOM 751 C C . TRP A 1 99 ? -3.414 -0.261 -2.934 1.00 97.69 99 TRP A C 1
ATOM 753 O O . TRP A 1 99 ? -2.707 -0.077 -3.927 1.00 97.69 99 TRP A O 1
ATOM 763 N N . ARG A 1 100 ? -3.179 -1.275 -2.088 1.00 97.50 100 ARG A N 1
ATOM 764 C CA . ARG A 1 100 ? -2.032 -2.188 -2.240 1.00 97.50 100 ARG A CA 1
ATOM 765 C C . ARG A 1 100 ? -2.079 -2.950 -3.563 1.00 97.50 100 ARG A C 1
ATOM 767 O O . ARG A 1 100 ? -1.048 -3.116 -4.207 1.00 97.50 100 ARG A O 1
ATOM 774 N N . THR A 1 101 ? -3.262 -3.389 -3.981 1.00 97.06 101 THR A N 1
ATOM 775 C CA . THR A 1 101 ? -3.458 -4.067 -5.271 1.00 97.06 101 THR A CA 1
ATOM 776 C C . THR A 1 101 ? -3.083 -3.154 -6.440 1.00 97.06 101 THR A C 1
ATOM 778 O O . THR A 1 101 ? -2.402 -3.588 -7.368 1.00 97.06 101 THR A O 1
ATOM 781 N N . ARG A 1 102 ? -3.453 -1.867 -6.378 1.00 96.19 102 ARG A N 1
ATOM 782 C CA . ARG A 1 102 ? -3.063 -0.877 -7.393 1.00 96.19 102 ARG A CA 1
ATOM 783 C C . ARG A 1 102 ? -1.554 -0.646 -7.422 1.00 96.19 102 ARG A C 1
ATOM 785 O O . ARG A 1 102 ? -0.992 -0.628 -8.512 1.00 96.19 102 ARG A O 1
ATOM 792 N N . LEU A 1 103 ? -0.896 -0.554 -6.263 1.00 96.12 103 LEU A N 1
ATOM 793 C CA . LEU A 1 103 ? 0.566 -0.455 -6.185 1.00 96.12 103 LEU A CA 1
ATOM 794 C C . LEU A 1 103 ? 1.248 -1.639 -6.889 1.00 96.12 103 LEU A C 1
ATOM 796 O O . LEU A 1 103 ? 2.094 -1.423 -7.753 1.00 96.12 103 LEU A O 1
ATOM 800 N N . LEU A 1 104 ? 0.839 -2.876 -6.586 1.00 93.75 104 LEU A N 1
ATOM 801 C CA . LEU A 1 104 ? 1.377 -4.081 -7.238 1.00 93.75 104 LEU A CA 1
ATOM 802 C C . LEU A 1 104 ? 1.159 -4.056 -8.759 1.00 93.75 104 LEU A C 1
ATOM 804 O O . LEU A 1 104 ? 2.049 -4.421 -9.523 1.00 93.75 104 LEU A O 1
ATOM 808 N N . ALA A 1 105 ? 0.000 -3.573 -9.216 1.00 92.88 105 ALA A N 1
ATOM 809 C CA . ALA A 1 105 ? -0.283 -3.445 -10.641 1.00 92.88 105 ALA A CA 1
ATOM 810 C C . ALA A 1 105 ? 0.660 -2.446 -11.343 1.00 92.88 105 ALA A C 1
ATOM 812 O O . ALA A 1 105 ? 1.084 -2.713 -12.467 1.00 92.88 105 ALA A O 1
ATOM 813 N N . VAL A 1 106 ? 1.026 -1.331 -10.690 1.00 90.56 106 VAL A N 1
ATOM 814 C CA . VAL A 1 106 ? 2.071 -0.413 -11.191 1.00 90.56 106 VAL A CA 1
ATOM 815 C C . VAL A 1 106 ? 3.419 -1.131 -11.243 1.00 90.56 106 VAL A C 1
ATOM 817 O O . VAL A 1 106 ? 4.093 -1.093 -12.270 1.00 90.56 106 VAL A O 1
ATOM 820 N N . GLY A 1 107 ? 3.787 -1.842 -10.172 1.00 89.88 107 GLY A N 1
ATOM 821 C CA . GLY A 1 107 ? 5.029 -2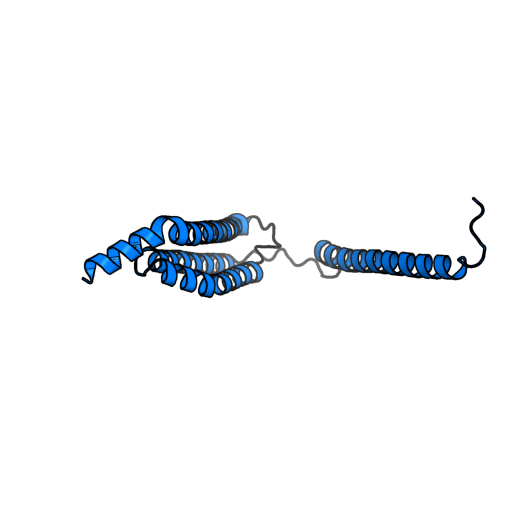.618 -10.098 1.00 89.88 107 GLY A CA 1
ATOM 822 C C . GLY A 1 107 ? 5.177 -3.616 -11.250 1.00 89.88 107 GLY A C 1
ATOM 823 O O . GLY A 1 107 ? 6.230 -3.666 -11.889 1.00 89.88 107 GLY A O 1
ATOM 824 N N . ALA A 1 108 ? 4.103 -4.341 -11.573 1.00 88.44 108 ALA A N 1
ATOM 825 C CA . ALA A 1 108 ? 4.058 -5.289 -12.682 1.00 88.44 108 ALA A CA 1
ATOM 826 C C . ALA A 1 108 ? 4.155 -4.600 -14.055 1.00 88.44 108 ALA A C 1
ATOM 828 O O . ALA A 1 108 ? 4.980 -4.996 -14.880 1.00 88.44 108 ALA A O 1
ATOM 829 N N . ARG A 1 109 ? 3.364 -3.541 -14.300 1.00 85.12 109 ARG A N 1
ATOM 830 C CA . ARG A 1 109 ? 3.399 -2.788 -15.572 1.00 85.12 109 ARG A CA 1
ATOM 831 C C . ARG A 1 109 ? 4.769 -2.170 -15.837 1.00 85.12 109 ARG A C 1
ATOM 833 O O . ARG A 1 109 ? 5.277 -2.257 -16.949 1.00 85.12 109 ARG A O 1
ATOM 840 N N . CYS A 1 110 ? 5.378 -1.603 -14.802 1.00 84.94 110 CYS A N 1
ATOM 841 C CA . CYS A 1 110 ? 6.688 -0.962 -14.863 1.00 84.94 110 CYS A CA 1
ATOM 842 C C . CYS A 1 110 ? 7.856 -1.958 -14.716 1.00 84.94 110 CYS A C 1
ATOM 844 O O . CYS A 1 110 ? 9.011 -1.538 -14.677 1.00 84.94 110 CYS A O 1
ATOM 846 N N . ARG A 1 111 ? 7.576 -3.271 -14.625 1.00 84.25 111 ARG A N 1
ATOM 847 C CA . ARG A 1 111 ? 8.559 -4.363 -14.463 1.00 84.25 111 ARG A CA 1
ATOM 848 C C . ARG A 1 111 ? 9.548 -4.153 -13.300 1.00 84.25 111 ARG A C 1
ATOM 850 O O . ARG A 1 111 ? 10.685 -4.624 -13.351 1.00 84.25 111 ARG A O 1
ATOM 857 N N . LEU A 1 112 ? 9.113 -3.484 -12.229 1.00 82.56 112 LEU A N 1
ATOM 858 C CA . LEU A 1 112 ? 9.952 -3.110 -11.076 1.00 82.56 112 LEU A CA 1
ATOM 859 C C . LEU A 1 112 ? 10.282 -4.297 -10.153 1.00 82.56 112 LEU A C 1
ATOM 861 O O . LEU A 1 112 ? 11.173 -4.206 -9.302 1.00 82.56 112 LEU A O 1
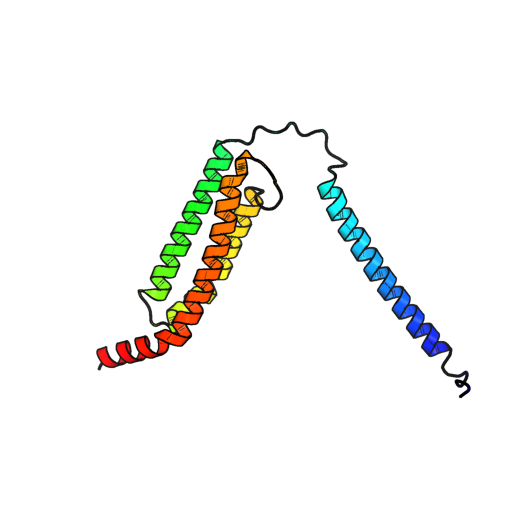ATOM 865 N N . GLU A 1 113 ? 9.562 -5.410 -10.304 1.00 74.44 113 GLU A N 1
ATOM 866 C CA . GLU A 1 113 ? 9.751 -6.629 -9.508 1.00 74.44 113 GLU A CA 1
ATOM 867 C C . GLU A 1 113 ? 10.803 -7.574 -10.105 1.00 74.44 113 GLU A C 1
ATOM 869 O O . GLU A 1 113 ? 11.488 -8.278 -9.366 1.00 74.44 113 GLU A O 1
ATOM 874 N N . THR A 1 114 ? 10.962 -7.564 -11.431 1.00 66.25 114 THR A N 1
ATOM 875 C CA . THR A 1 114 ? 11.784 -8.528 -12.183 1.00 66.25 114 THR A CA 1
ATOM 876 C C . THR A 1 114 ? 13.027 -7.922 -12.833 1.00 66.25 114 THR A C 1
ATOM 878 O O . THR A 1 114 ? 13.928 -8.669 -13.205 1.00 66.25 114 THR A O 1
ATOM 881 N N . GLY A 1 115 ? 13.091 -6.597 -13.004 1.00 58.81 115 GLY A N 1
ATOM 882 C CA . GLY A 1 115 ? 14.166 -5.934 -13.743 1.00 58.81 115 GLY A CA 1
ATOM 883 C C . GLY A 1 115 ? 15.208 -5.265 -12.852 1.00 58.81 115 GLY A C 1
ATOM 884 O O . GLY A 1 115 ? 14.902 -4.286 -12.174 1.00 58.81 115 GLY A O 1
ATOM 885 N N . ASP A 1 116 ? 16.459 -5.718 -12.934 1.00 62.47 116 ASP A N 1
ATOM 886 C CA . ASP A 1 116 ? 17.621 -4.972 -12.432 1.00 62.47 116 ASP A CA 1
ATOM 887 C C . ASP A 1 116 ? 18.120 -4.022 -13.533 1.00 62.47 116 ASP A C 1
ATOM 889 O O . ASP A 1 116 ? 19.191 -4.175 -14.116 1.00 62.47 116 ASP A O 1
ATOM 893 N N . VAL A 1 117 ? 17.250 -3.088 -13.922 1.00 67.50 117 VAL A N 1
ATOM 894 C CA . VAL A 1 117 ? 17.551 -2.086 -14.947 1.00 67.50 117 VAL A CA 1
ATOM 895 C C . VAL A 1 117 ? 18.144 -0.868 -14.236 1.00 67.50 117 VAL A C 1
ATOM 897 O O . VAL A 1 117 ? 17.420 -0.214 -13.481 1.00 67.50 117 VAL A O 1
ATOM 900 N N . PRO A 1 118 ? 19.418 -0.495 -14.474 1.00 71.69 118 PRO A N 1
ATOM 901 C CA . PRO A 1 118 ? 20.060 0.606 -13.751 1.00 71.69 118 PRO A CA 1
ATOM 902 C C . PRO A 1 118 ? 19.283 1.926 -13.843 1.00 71.69 118 PRO A C 1
ATOM 904 O O . PRO A 1 118 ? 19.155 2.640 -12.850 1.00 71.69 118 PRO A O 1
ATOM 907 N N . ALA A 1 119 ? 18.693 2.210 -15.010 1.00 71.06 119 ALA A N 1
ATOM 908 C CA . ALA A 1 119 ? 17.867 3.395 -15.243 1.00 71.06 119 ALA A CA 1
ATOM 909 C C . ALA A 1 119 ? 16.557 3.409 -14.426 1.00 71.06 119 ALA A C 1
ATOM 911 O O . ALA A 1 119 ? 16.047 4.478 -14.106 1.00 71.06 119 ALA A O 1
ATOM 912 N N . ALA A 1 120 ? 16.029 2.242 -14.040 1.00 78.88 120 ALA A N 1
ATOM 913 C CA . ALA A 1 120 ? 14.800 2.113 -13.254 1.00 78.88 120 ALA A CA 1
ATOM 914 C C . ALA A 1 120 ? 15.056 2.026 -11.739 1.00 78.88 120 ALA A C 1
ATOM 916 O O . ALA A 1 120 ? 14.103 1.977 -10.960 1.00 78.88 120 ALA A O 1
ATOM 917 N N . LYS A 1 121 ? 16.322 2.037 -11.293 1.00 85.50 121 LYS A N 1
ATOM 918 C CA . LYS A 1 121 ? 16.696 1.854 -9.881 1.00 85.50 121 LYS A CA 1
ATOM 919 C C . LYS A 1 121 ? 16.014 2.857 -8.948 1.00 85.50 121 LYS A C 1
ATOM 921 O O . LYS A 1 121 ? 15.500 2.463 -7.906 1.00 85.50 121 LYS A O 1
ATOM 926 N N . ALA A 1 122 ? 15.969 4.133 -9.332 1.00 86.62 122 ALA A N 1
ATOM 927 C CA . ALA A 1 122 ? 15.325 5.176 -8.530 1.00 86.62 122 ALA A CA 1
ATOM 928 C C . ALA A 1 122 ? 13.805 4.960 -8.403 1.00 86.62 122 ALA A C 1
ATOM 930 O O . ALA A 1 122 ? 13.233 5.156 -7.333 1.00 86.62 122 ALA A O 1
ATOM 931 N N . ILE A 1 123 ? 13.152 4.511 -9.479 1.00 89.69 123 ILE A N 1
ATOM 932 C CA . ILE A 1 123 ? 11.708 4.229 -9.493 1.00 89.69 123 ILE A CA 1
ATOM 933 C C . ILE A 1 123 ? 11.408 2.978 -8.667 1.00 89.69 123 ILE A C 1
ATOM 935 O O . ILE A 1 123 ? 10.451 2.958 -7.896 1.00 89.69 123 ILE A O 1
ATOM 939 N N . LYS A 1 124 ? 12.259 1.953 -8.771 1.00 91.31 124 LYS A N 1
ATOM 940 C CA . LYS A 1 124 ? 12.177 0.759 -7.932 1.00 91.31 124 LYS A CA 1
ATOM 941 C C . LYS A 1 124 ? 12.316 1.105 -6.451 1.00 91.31 124 LYS A C 1
ATOM 943 O O . LYS A 1 124 ? 11.509 0.649 -5.647 1.00 91.31 124 LYS A O 1
ATOM 948 N N . GLU A 1 125 ? 13.289 1.939 -6.090 1.00 91.88 125 GLU A N 1
ATOM 949 C CA . GLU A 1 125 ? 13.440 2.388 -4.707 1.00 91.88 125 GLU A CA 1
ATOM 950 C C . GLU A 1 125 ? 12.187 3.132 -4.228 1.00 91.88 125 GLU A C 1
ATOM 952 O O . GLU A 1 125 ? 11.682 2.834 -3.148 1.00 91.88 125 GLU A O 1
ATOM 957 N N . ALA A 1 126 ? 11.636 4.042 -5.035 1.00 93.75 126 ALA A N 1
ATOM 958 C CA . ALA A 1 126 ? 10.395 4.737 -4.698 1.00 93.75 126 ALA A CA 1
ATOM 959 C C . ALA A 1 126 ? 9.223 3.760 -4.476 1.00 93.75 126 ALA A C 1
ATOM 961 O O . ALA A 1 126 ? 8.504 3.885 -3.485 1.00 93.75 126 ALA A O 1
ATOM 962 N N . TYR A 1 127 ? 9.068 2.756 -5.344 1.00 94.94 127 TYR A N 1
ATOM 963 C CA . TYR A 1 127 ? 8.073 1.689 -5.206 1.00 94.94 127 TYR A CA 1
ATOM 964 C C . TYR A 1 127 ? 8.236 0.904 -3.895 1.00 94.94 127 TYR A C 1
ATOM 966 O O . TYR A 1 127 ? 7.282 0.772 -3.120 1.00 94.94 127 TYR A O 1
ATOM 974 N N . ASP A 1 128 ? 9.454 0.447 -3.598 1.00 95.25 128 ASP A N 1
ATOM 975 C CA . ASP A 1 128 ? 9.755 -0.333 -2.395 1.00 95.25 128 ASP A CA 1
ATOM 976 C C . ASP A 1 128 ? 9.509 0.496 -1.118 1.00 95.25 128 ASP A C 1
ATOM 978 O O . ASP A 1 128 ? 8.919 0.013 -0.140 1.00 95.25 128 ASP A O 1
ATOM 982 N N . ARG A 1 129 ? 9.905 1.777 -1.135 1.00 96.69 129 ARG A N 1
ATOM 983 C CA . ARG A 1 129 ? 9.674 2.734 -0.042 1.00 96.69 129 ARG A CA 1
ATOM 984 C C . ARG A 1 129 ? 8.195 3.021 0.163 1.00 96.69 129 ARG A C 1
ATOM 986 O O . ARG A 1 129 ? 7.755 3.067 1.309 1.00 96.69 129 ARG A O 1
ATOM 993 N N . LEU A 1 130 ? 7.421 3.163 -0.908 1.00 97.00 130 LEU A N 1
ATOM 994 C CA . LEU A 1 130 ? 5.983 3.398 -0.826 1.00 97.00 130 LEU A CA 1
ATOM 995 C C . LEU A 1 130 ? 5.251 2.185 -0.227 1.00 97.00 130 LEU A C 1
ATOM 997 O O . LEU A 1 130 ? 4.396 2.336 0.647 1.00 97.00 130 LEU A O 1
ATOM 1001 N N . GLY A 1 131 ? 5.654 0.968 -0.605 1.00 96.88 131 GLY A N 1
ATOM 1002 C CA . GLY A 1 131 ? 5.157 -0.259 0.019 1.00 96.88 131 GLY A CA 1
ATOM 1003 C C . GLY A 1 131 ? 5.512 -0.366 1.508 1.00 96.88 131 GLY A C 1
ATOM 1004 O O . GLY A 1 131 ? 4.697 -0.829 2.312 1.00 96.88 131 GLY A O 1
ATOM 1005 N N . LEU A 1 132 ? 6.710 0.078 1.902 1.00 97.50 132 LEU A N 1
ATOM 1006 C CA . LEU A 1 132 ? 7.116 0.158 3.308 1.00 97.50 132 LEU A CA 1
ATOM 1007 C C . LEU A 1 132 ? 6.300 1.202 4.082 1.00 97.50 132 LEU A C 1
ATOM 1009 O O . LEU A 1 132 ? 5.816 0.903 5.173 1.00 97.50 132 LEU A O 1
ATOM 1013 N N . LEU A 1 133 ? 6.103 2.386 3.504 1.00 97.44 133 LEU A N 1
ATOM 1014 C CA . LEU A 1 133 ? 5.316 3.464 4.097 1.00 97.44 133 LEU A CA 1
ATOM 1015 C C . LEU A 1 133 ? 3.884 3.010 4.392 1.00 97.44 133 LEU A C 1
ATOM 1017 O O . LEU A 1 133 ? 3.404 3.175 5.510 1.00 97.44 133 LEU A O 1
ATOM 1021 N N . HIS A 1 134 ? 3.237 2.340 3.439 1.00 97.50 134 HIS A N 1
ATOM 1022 C CA . HIS A 1 134 ? 1.905 1.774 3.637 1.00 97.50 134 HIS A CA 1
ATOM 1023 C C . HIS A 1 134 ? 1.839 0.785 4.813 1.00 97.50 134 HIS A C 1
ATOM 1025 O O . HIS A 1 134 ? 0.882 0.802 5.594 1.00 97.50 134 HIS A O 1
ATOM 1031 N N . ARG A 1 135 ? 2.859 -0.072 4.983 1.00 97.25 135 ARG A N 1
ATOM 1032 C CA . ARG A 1 135 ? 2.936 -0.975 6.147 1.00 97.25 135 ARG A CA 1
ATOM 1033 C C . ARG A 1 135 ? 3.033 -0.190 7.453 1.00 97.25 135 ARG A C 1
ATOM 1035 O O . ARG A 1 135 ? 2.329 -0.522 8.400 1.00 97.25 135 ARG A O 1
ATOM 1042 N N . HIS A 1 136 ? 3.853 0.859 7.496 1.00 97.31 136 HIS A N 1
ATOM 1043 C CA . HIS A 1 136 ? 3.958 1.717 8.676 1.00 97.31 136 HIS A CA 1
ATOM 1044 C C . HIS A 1 136 ? 2.647 2.438 8.992 1.00 97.31 136 HIS A C 1
ATOM 1046 O O . HIS A 1 136 ? 2.240 2.455 10.150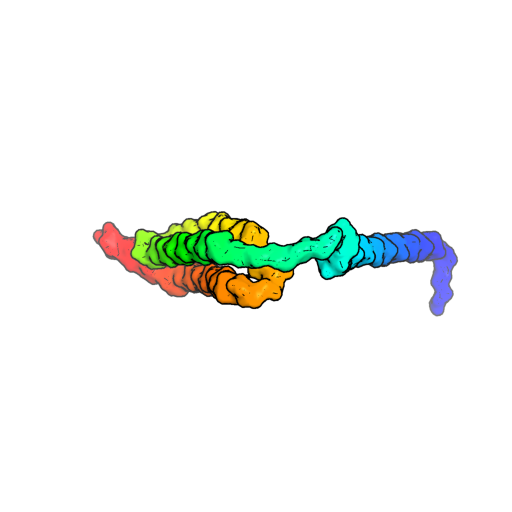 1.00 97.31 136 HIS A O 1
ATOM 1052 N N . TYR A 1 137 ? 1.948 2.959 7.984 1.00 96.50 137 TYR A N 1
ATOM 1053 C CA . TYR A 1 137 ? 0.640 3.592 8.172 1.00 96.50 137 TYR A CA 1
ATOM 1054 C C . TYR A 1 137 ? -0.416 2.607 8.657 1.00 96.50 137 TYR A C 1
ATOM 1056 O O . TYR A 1 137 ? -1.192 2.936 9.546 1.00 96.50 137 TYR A O 1
ATOM 1064 N N . THR A 1 138 ? -0.377 1.366 8.174 1.00 95.62 138 THR A N 1
ATOM 1065 C CA . THR A 1 138 ? -1.251 0.304 8.686 1.00 95.62 138 THR A CA 1
ATOM 1066 C C . THR A 1 138 ? -0.997 0.042 10.172 1.00 95.62 138 THR A C 1
ATOM 1068 O O . THR A 1 138 ? -1.942 -0.013 10.958 1.00 95.62 138 THR A O 1
ATOM 1071 N N . THR A 1 139 ? 0.269 -0.065 10.587 1.00 95.69 139 THR A N 1
ATOM 1072 C CA . THR A 1 139 ? 0.620 -0.206 12.009 1.00 95.69 139 THR A CA 1
ATOM 1073 C C . THR A 1 139 ? 0.143 0.993 12.823 1.00 95.69 139 THR A C 1
ATOM 1075 O O . THR A 1 139 ? -0.467 0.807 13.874 1.00 95.69 139 THR A O 1
ATOM 1078 N N . LEU A 1 140 ? 0.372 2.210 12.324 1.00 93.19 140 LEU A N 1
ATOM 1079 C CA . LEU A 1 140 ? -0.023 3.446 12.991 1.00 93.19 140 LEU A CA 1
ATOM 1080 C C . LEU A 1 140 ? -1.545 3.547 13.152 1.00 93.19 140 LEU A C 1
ATOM 1082 O O . LEU A 1 140 ? -2.011 3.888 14.233 1.00 93.19 140 LEU A O 1
ATOM 1086 N N . ALA A 1 141 ? -2.324 3.196 12.127 1.00 92.00 141 ALA A N 1
ATOM 1087 C CA . ALA A 1 141 ? -3.785 3.188 12.193 1.00 92.00 141 ALA A CA 1
ATOM 1088 C C . ALA A 1 141 ? -4.294 2.214 13.271 1.00 92.00 141 ALA A C 1
ATOM 1090 O O . ALA A 1 141 ? -5.169 2.553 14.072 1.00 92.00 141 ALA A O 1
ATOM 1091 N N . VAL A 1 142 ? -3.701 1.017 13.352 1.00 91.56 142 VAL A N 1
ATOM 1092 C CA . VAL A 1 142 ? -4.041 0.031 14.388 1.00 91.56 142 VAL A CA 1
ATOM 1093 C C . VAL A 1 142 ? -3.646 0.530 15.779 1.00 91.56 142 VAL A C 1
ATOM 1095 O O . VAL A 1 142 ? -4.461 0.447 16.698 1.00 91.56 142 VAL A O 1
ATOM 1098 N N . GLN A 1 143 ? -2.433 1.056 15.951 1.00 92.12 143 GLN A N 1
ATOM 1099 C CA . GLN A 1 143 ? -1.965 1.598 17.232 1.00 92.12 143 GLN A CA 1
ATOM 1100 C C . GLN A 1 143 ? -2.837 2.760 17.699 1.00 92.12 143 GLN A C 1
ATOM 1102 O O . GLN A 1 143 ? -3.346 2.724 18.817 1.00 92.12 143 GLN A O 1
ATOM 1107 N N . PHE A 1 144 ? -3.106 3.726 16.819 1.00 90.25 144 PHE A N 1
ATOM 1108 C CA . PHE A 1 144 ? -3.977 4.860 17.106 1.00 90.25 144 PHE A CA 1
ATOM 1109 C C . PHE A 1 144 ? -5.349 4.399 17.602 1.00 90.25 144 PHE A C 1
ATOM 1111 O O . PHE A 1 144 ? -5.815 4.859 18.641 1.00 90.25 144 PHE A O 1
ATOM 1118 N N . SER A 1 145 ? -5.966 3.431 16.917 1.00 89.88 145 SER A N 1
ATOM 1119 C CA . SER A 1 145 ? -7.284 2.912 17.299 1.00 89.88 145 SER A CA 1
ATOM 1120 C C . SER A 1 145 ? -7.315 2.245 18.678 1.00 89.88 145 SER A C 1
ATOM 1122 O O . SER A 1 145 ? -8.350 2.265 19.339 1.00 89.88 145 SER A O 1
ATOM 1124 N N . LYS A 1 146 ? -6.195 1.656 19.115 1.00 91.06 146 LYS A N 1
ATOM 1125 C CA . LYS A 1 146 ? -6.092 0.936 20.389 1.00 91.06 146 LYS A CA 1
ATOM 1126 C C . LYS A 1 146 ? -5.706 1.852 21.541 1.00 91.06 146 LYS A C 1
ATOM 1128 O O . LYS A 1 146 ? -6.282 1.739 22.617 1.00 91.06 146 LYS A O 1
ATOM 1133 N N . GLU A 1 147 ? -4.725 2.719 21.319 1.00 91.88 147 GLU A N 1
ATOM 1134 C CA . GLU A 1 147 ? -4.112 3.525 22.374 1.00 91.88 147 GLU A CA 1
ATOM 1135 C C . GLU A 1 147 ? -4.809 4.872 22.533 1.00 91.88 147 GLU A C 1
ATOM 1137 O O . GLU A 1 147 ? -5.121 5.266 23.648 1.00 91.88 147 GLU A O 1
ATOM 1142 N N . ILE A 1 148 ? -5.094 5.569 21.431 1.00 88.38 148 ILE A N 1
ATOM 1143 C CA . ILE A 1 148 ? -5.604 6.949 21.453 1.00 88.38 148 ILE A CA 1
ATOM 1144 C C . ILE A 1 148 ? -7.121 6.977 21.249 1.00 88.38 148 ILE A C 1
ATOM 1146 O O . ILE A 1 148 ? -7.826 7.772 21.872 1.00 88.38 148 ILE A O 1
ATOM 1150 N N . GLY A 1 149 ? -7.640 6.066 20.428 1.00 87.19 149 GLY A N 1
ATOM 1151 C CA . GLY A 1 149 ? -9.043 6.022 20.032 1.00 87.19 149 GLY A CA 1
ATOM 1152 C C . GLY A 1 149 ? -10.054 6.016 21.180 1.00 87.19 149 GLY A C 1
ATOM 1153 O O . GLY A 1 149 ? -10.977 6.831 21.158 1.00 87.19 149 GLY A O 1
ATOM 1154 N N . PRO A 1 150 ? -9.880 5.195 22.233 1.00 90.06 150 PRO A N 1
ATOM 1155 C CA . PRO A 1 150 ? -10.800 5.200 23.367 1.00 90.06 150 PRO A CA 1
ATOM 1156 C C . PRO A 1 150 ? -10.833 6.538 24.117 1.00 90.06 150 PRO A C 1
ATOM 1158 O O . PRO A 1 150 ? -11.862 6.900 24.688 1.00 90.06 150 PRO A O 1
ATOM 1161 N N . HIS A 1 151 ? -9.719 7.275 24.140 1.00 89.69 151 HIS A N 1
ATOM 1162 C CA . HIS A 1 151 ? -9.657 8.598 24.758 1.00 89.69 151 HIS A CA 1
ATOM 1163 C C . HIS A 1 151 ? -10.307 9.657 23.868 1.00 89.69 151 HIS A C 1
ATOM 1165 O O . HIS A 1 151 ? -11.078 10.471 24.376 1.00 89.69 151 HIS A O 1
ATOM 1171 N N . SER A 1 152 ? -10.058 9.618 22.554 1.00 84.44 152 SER A N 1
ATOM 1172 C CA . SER A 1 152 ? -10.673 10.563 21.618 1.00 84.44 152 SER A CA 1
ATOM 1173 C C . SER A 1 152 ? -12.192 10.394 21.570 1.00 84.44 152 SER A C 1
ATOM 1175 O O . SER A 1 152 ? -12.912 11.381 21.609 1.00 84.44 152 SER A O 1
ATOM 1177 N N . GLU A 1 153 ? -12.701 9.160 21.553 1.00 85.50 153 GLU A N 1
ATOM 1178 C CA . GLU A 1 153 ? -14.145 8.885 21.550 1.00 85.50 153 GLU A CA 1
ATOM 1179 C C . GLU A 1 153 ? -14.834 9.368 22.830 1.00 85.50 153 GLU A C 1
ATOM 1181 O O . GLU A 1 153 ? -15.905 9.972 22.766 1.00 85.50 153 GLU A O 1
ATOM 1186 N N . LYS A 1 154 ? -14.210 9.156 23.998 1.00 88.44 154 LYS A N 1
ATOM 1187 C CA . LYS A 1 154 ? -14.719 9.697 25.269 1.00 88.44 154 LYS A CA 1
ATOM 1188 C C . LYS A 1 154 ? -14.761 11.223 25.256 1.00 88.44 154 LYS A C 1
ATOM 1190 O O . LYS A 1 154 ? -15.743 11.788 25.726 1.00 88.44 154 LYS A O 1
ATOM 1195 N N . LEU A 1 155 ? -13.724 11.869 24.717 1.00 85.88 155 LEU A N 1
ATOM 1196 C CA . LEU A 1 155 ? -13.673 13.323 24.576 1.00 85.88 155 LEU A CA 1
ATOM 1197 C C . LEU A 1 155 ? -14.782 13.832 23.647 1.00 85.88 155 LEU A C 1
ATOM 1199 O O . LEU A 1 155 ? -15.515 14.732 24.037 1.00 85.88 155 LEU A O 1
ATOM 1203 N N . PHE A 1 156 ? -14.955 13.229 22.466 1.00 82.62 156 PHE A N 1
ATOM 1204 C CA . PHE A 1 156 ? -16.040 13.573 21.539 1.00 82.62 156 PHE A CA 1
ATOM 1205 C C . PHE A 1 156 ? -17.410 13.467 22.206 1.00 82.62 156 PHE A C 1
ATOM 1207 O O . PHE A 1 156 ? -18.170 14.429 22.203 1.00 82.62 156 PHE A O 1
ATOM 1214 N N . LYS A 1 157 ? -17.686 12.337 22.863 1.00 87.19 157 LYS A N 1
ATOM 1215 C CA . LYS A 1 157 ? -18.961 12.119 23.552 1.00 87.19 157 LYS A CA 1
ATOM 1216 C C . LYS A 1 157 ? -19.209 13.123 24.686 1.00 87.19 157 LYS A C 1
ATOM 1218 O O . LYS A 1 157 ? -20.355 13.466 24.939 1.00 87.19 157 LYS A O 1
ATOM 1223 N N . ALA A 1 158 ? -18.158 13.578 25.370 1.00 89.56 158 ALA A N 1
ATOM 1224 C CA . ALA A 1 158 ? -18.264 14.590 26.422 1.00 89.56 158 ALA A CA 1
ATOM 1225 C C . ALA A 1 158 ? -18.478 16.016 25.884 1.00 89.56 158 ALA A C 1
ATOM 1227 O O . ALA A 1 158 ? -18.974 16.861 26.615 1.00 89.56 158 ALA A O 1
ATOM 1228 N N . MET A 1 159 ? -18.098 16.300 24.634 1.00 87.00 159 MET A N 1
ATOM 1229 C CA . MET A 1 159 ? -18.353 17.599 23.993 1.00 87.00 159 MET A CA 1
ATOM 1230 C C . MET A 1 159 ? -19.764 17.702 23.398 1.00 87.00 159 MET A C 1
ATOM 1232 O O . MET A 1 159 ? -20.227 18.805 23.127 1.00 87.00 159 MET A O 1
ATOM 1236 N N . GLU A 1 160 ? -20.436 16.571 23.174 1.00 85.19 160 GLU A N 1
ATOM 1237 C CA . GLU A 1 160 ? -21.823 16.516 22.688 1.00 85.19 160 GLU A CA 1
ATOM 1238 C C . GLU A 1 160 ? -22.876 16.655 23.808 1.00 85.19 160 GLU A C 1
ATOM 1240 O O . GLU A 1 160 ? -24.056 16.831 23.502 1.00 85.19 160 GLU A O 1
ATOM 1245 N N . SER A 1 161 ? -22.471 16.556 25.082 1.00 66.88 161 SER A N 1
ATOM 1246 C CA . SER A 1 161 ? -23.334 16.694 26.270 1.00 66.88 161 SER A CA 1
ATOM 1247 C C . SER A 1 161 ? -23.307 18.098 26.856 1.00 66.88 161 SER A C 1
ATOM 1249 O O . SER A 1 161 ? -24.389 18.588 27.245 1.00 66.88 161 SER A O 1
#

Foldseek 3Di:
DDDDPVCVVVVVVVVVVVVVVVVVVVVVCCVVVVVVVCVVVVPPDDPPDPPPPPPVLLVVLLVLLVVLLVVLVVLLCCLQPPDQLVVSLVSCVVVLVVSVVSLVVSCVVSVLPPDPDVVCVVSNVSSVVSVVVSVVSNVVSVCCCPPVRVVVVVVVVVVVD

Sequence (161 aa):
MKNPPEYRPFRLALWALYISAALFIVATLAVNGFFLARERMGVGGEPAAVEAVDAAALTACMGELQVLHAELNAQMNQTLGSQPARTGRLQWEDWSPGWRTRLLAVGARCRLETGDVPAAKAIKEAYDRLGLLHRHYTTLAVQFSKEIGPHSEKLFKAMES

Radius of gyration: 26.9 Å; chains: 1; bounding box: 43×79×57 Å

pLDDT: mean 81.79, std 15.35, range [39.31, 97.94]

Secondary structure (DSSP, 8-state):
-PPPGGGHHHHHHHHHHHHHHHHHHHHHHHHHHHHHHHHHHTTTS---------HHHHHHHHHHHHHHHHHHHHHHHHHHHSS-HHHHHHHHHHHHHHHHHHHHHHHHHTTTTT---GGGHHHHHHHHHHHHHHHHHHHHHHHHHHHTHHHHHHHHHHH--